Protein AF-A0A848KNW7-F1 (afdb_monomer)

Mean predicted aligned error: 8.04 Å

Foldseek 3Di:
DDDDPPDDPVVVVVPDDCPDDDDLLVVLLVPPDPDQEAEAEELPPPPDPVPDASCPSPDLNRAYEYENANPDPDDSHDPDRRYYYDYHDDPCVCVVVVVVVCVVVVNPPD

pLDDT: mean 79.39, std 13.35, range [43.84, 95.94]

Solvent-accessible surface area (backbone atoms only — not comparable to full-atom values): 7038 Å² total; per-residue (Å²): 139,87,86,60,92,90,54,59,64,67,70,54,50,74,69,64,67,93,82,76,83,57,58,66,40,62,48,36,57,74,66,61,77,85,61,79,60,44,79,46,81,41,49,52,65,66,66,67,71,86,83,59,70,46,57,72,67,50,61,76,88,37,40,36,38,37,31,26,59,64,66,56,91,57,73,83,60,78,76,54,92,43,32,45,77,44,77,48,82,56,100,64,53,71,57,51,57,61,42,53,55,29,53,75,71,68,46,79,86,98

Radius of gyration: 15.26 Å; Cα contacts (8 Å, |Δi|>4): 122; chains: 1; bounding box: 30×35×42 Å

Organism: NCBI:txid2584121

Sequence (110 aa):
MRFRKSESVLRVVDRFGDLGGTNTAAALGKHYRGHDRVVIVTDEQAWFDASGDVNSAVPQSVPVYTWNVAGYRAGHAPAAGNRFTFGGLTDTGFGMIGLIERGQRGDWPF

Structure (mmCIF, N/CA/C/O backbone):
data_AF-A0A848KNW7-F1
#
_entry.id   AF-A0A848KNW7-F1
#
loop_
_atom_site.group_PDB
_atom_site.id
_atom_site.type_symbol
_atom_site.label_atom_id
_atom_site.label_alt_id
_atom_site.label_comp_id
_atom_site.label_asym_id
_atom_site.label_entity_id
_atom_site.label_seq_id
_atom_site.pdbx_PDB_ins_code
_atom_site.Cartn_x
_atom_site.Cartn_y
_atom_site.Cartn_z
_atom_site.occupancy
_atom_site.B_iso_or_equiv
_atom_site.auth_seq_id
_atom_site.auth_comp_id
_atom_site.auth_asym_id
_atom_site.auth_atom_id
_atom_site.pdbx_PDB_model_num
ATOM 1 N N . MET A 1 1 ? -5.579 -5.661 -14.426 1.00 71.88 1 MET A N 1
ATOM 2 C CA . MET A 1 1 ? -5.777 -7.125 -14.456 1.00 71.88 1 MET A CA 1
ATOM 3 C C . MET A 1 1 ? -6.801 -7.504 -13.395 1.00 71.88 1 MET A C 1
ATOM 5 O O . MET A 1 1 ? -6.776 -6.899 -12.332 1.00 71.88 1 MET A O 1
ATOM 9 N N . ARG A 1 2 ? -7.742 -8.411 -13.681 1.00 78.00 2 ARG A N 1
ATOM 10 C CA . ARG A 1 2 ? -8.812 -8.795 -12.743 1.00 78.00 2 ARG A CA 1
ATOM 11 C C . ARG A 1 2 ? -8.618 -10.257 -12.351 1.00 78.00 2 ARG A C 1
ATOM 13 O O . ARG A 1 2 ? -8.454 -11.092 -13.230 1.00 78.00 2 ARG A O 1
ATOM 20 N N . PHE A 1 3 ? -8.646 -10.543 -11.059 1.00 85.69 3 PHE A N 1
ATOM 21 C CA . PHE A 1 3 ? -8.612 -11.893 -10.494 1.00 85.69 3 PHE A CA 1
ATOM 22 C C . PHE A 1 3 ? -9.814 -12.073 -9.563 1.00 85.69 3 PHE A C 1
ATOM 24 O O . PHE A 1 3 ? -10.452 -11.089 -9.170 1.00 85.69 3 PHE A O 1
ATOM 31 N N . ARG A 1 4 ? -10.173 -13.320 -9.254 1.00 88.44 4 ARG A N 1
ATOM 32 C CA . ARG A 1 4 ? -11.310 -13.636 -8.372 1.00 88.44 4 ARG A CA 1
ATOM 33 C C . ARG A 1 4 ? -10.834 -14.235 -7.056 1.00 88.44 4 ARG A C 1
ATOM 35 O O . ARG A 1 4 ? -9.793 -14.883 -6.989 1.00 88.44 4 ARG A O 1
ATOM 42 N N . LYS A 1 5 ? -11.641 -14.059 -6.008 1.00 87.56 5 LYS A N 1
ATOM 43 C CA . LYS A 1 5 ? -11.454 -14.786 -4.750 1.00 87.56 5 LYS A CA 1
ATOM 44 C C . LYS A 1 5 ? -11.502 -16.296 -5.038 1.00 87.56 5 LYS A C 1
ATOM 46 O O . LYS A 1 5 ? -12.358 -16.734 -5.805 1.00 87.56 5 LYS A O 1
ATOM 51 N N . SER A 1 6 ? -10.577 -17.052 -4.446 1.00 90.44 6 SER A N 1
ATOM 52 C CA . SER A 1 6 ? -10.410 -18.507 -4.630 1.00 90.44 6 SER A CA 1
ATOM 53 C C . SER A 1 6 ? -9.908 -18.963 -6.010 1.00 90.44 6 SER A C 1
ATOM 55 O O . SER A 1 6 ? -9.956 -20.152 -6.318 1.00 90.44 6 SER A O 1
ATOM 57 N N . GLU A 1 7 ? -9.411 -18.052 -6.851 1.00 93.12 7 GLU A N 1
ATOM 58 C CA . GLU A 1 7 ? -8.723 -18.428 -8.089 1.00 93.12 7 GLU A CA 1
ATOM 59 C C . GLU A 1 7 ? -7.353 -19.069 -7.794 1.00 93.12 7 GLU A C 1
ATOM 61 O O . GLU A 1 7 ? -6.685 -18.713 -6.825 1.00 93.12 7 GLU A O 1
ATOM 66 N N . SER A 1 8 ? -6.925 -20.018 -8.636 1.00 92.19 8 SER A N 1
ATOM 67 C CA . SER A 1 8 ? -5.607 -20.654 -8.507 1.00 92.19 8 SER A CA 1
ATOM 68 C C . SER A 1 8 ? -4.490 -19.615 -8.616 1.00 92.19 8 SER A C 1
ATOM 70 O O . SER A 1 8 ? -4.378 -18.934 -9.635 1.00 92.19 8 SER A O 1
ATOM 72 N N . VAL A 1 9 ? -3.636 -19.546 -7.590 1.00 89.88 9 VAL A N 1
ATOM 73 C CA . VAL A 1 9 ? -2.486 -18.629 -7.546 1.00 89.88 9 VAL A CA 1
ATOM 74 C C . VAL A 1 9 ? -1.547 -18.862 -8.726 1.00 89.88 9 VAL A C 1
ATOM 76 O O . VAL A 1 9 ? -1.136 -17.898 -9.356 1.00 89.88 9 VAL A O 1
ATOM 79 N N . LEU A 1 10 ? -1.277 -20.119 -9.089 1.00 89.75 10 LEU A N 1
ATOM 80 C CA . LEU A 1 10 ? -0.403 -20.441 -10.223 1.00 89.75 10 LEU A CA 1
ATOM 81 C C . LEU A 1 10 ? -0.929 -19.831 -11.529 1.00 89.75 10 LEU A C 1
ATOM 83 O O . LEU A 1 10 ? -0.213 -19.102 -12.203 1.00 89.75 10 LEU A O 1
ATOM 87 N N . ARG A 1 11 ? -2.228 -19.995 -11.811 1.00 90.12 11 ARG A N 1
ATOM 88 C CA . ARG A 1 11 ? -2.855 -19.384 -12.998 1.00 90.12 11 ARG A CA 1
ATOM 89 C C . ARG A 1 11 ? -2.883 -17.861 -12.954 1.00 90.12 11 ARG A C 1
ATOM 91 O O . ARG A 1 11 ? -2.951 -17.206 -13.992 1.00 90.12 11 ARG A O 1
ATOM 98 N N . VAL A 1 12 ? -2.922 -17.284 -11.756 1.00 88.75 12 VAL A N 1
ATOM 99 C CA . VAL A 1 12 ? -2.843 -15.836 -11.572 1.00 88.75 12 VAL A CA 1
ATOM 100 C C . VAL A 1 12 ? -1.435 -15.352 -11.911 1.00 88.75 12 VAL A C 1
ATOM 102 O O . VAL A 1 12 ? -1.335 -14.388 -12.667 1.00 88.75 12 VAL A O 1
ATOM 105 N N . VAL A 1 13 ? -0.396 -16.037 -11.418 1.00 87.12 13 VAL A N 1
ATOM 106 C CA . VAL A 1 13 ? 1.025 -15.734 -11.662 1.00 87.12 13 VAL A CA 1
ATOM 107 C C . VAL A 1 13 ? 1.380 -15.841 -13.144 1.00 87.12 13 VAL A C 1
ATOM 109 O O . VAL A 1 13 ? 2.029 -14.936 -13.648 1.00 87.12 13 VAL A O 1
ATOM 112 N N . ASP A 1 14 ? 0.863 -16.834 -13.873 1.00 87.19 14 ASP A N 1
ATOM 113 C CA . ASP A 1 14 ? 1.119 -16.992 -15.320 1.00 87.19 14 ASP A CA 1
ATOM 114 C C . ASP A 1 14 ? 0.712 -15.769 -16.164 1.00 87.19 14 ASP A C 1
ATOM 116 O O . ASP A 1 14 ? 1.175 -15.579 -17.287 1.00 87.19 14 ASP A O 1
ATOM 120 N N . ARG A 1 15 ? -0.186 -14.928 -15.643 1.00 86.12 15 ARG A N 1
ATOM 121 C CA . ARG A 1 15 ? -0.635 -13.697 -16.307 1.00 86.12 15 ARG A CA 1
ATOM 122 C C . ARG A 1 15 ? 0.228 -12.478 -15.962 1.00 86.12 15 ARG A C 1
ATOM 124 O O . ARG A 1 15 ? 0.078 -11.442 -16.608 1.00 86.12 15 ARG A O 1
ATOM 131 N N . PHE A 1 16 ? 1.094 -12.577 -14.955 1.00 81.31 16 PHE A N 1
ATOM 132 C CA . PHE A 1 16 ? 2.102 -11.569 -14.639 1.00 81.31 16 PHE A CA 1
ATOM 133 C C . PHE A 1 16 ? 3.362 -11.861 -15.466 1.00 81.31 16 PHE A C 1
ATOM 135 O O . PHE A 1 16 ? 4.239 -12.606 -15.044 1.00 81.31 16 PHE A O 1
ATOM 142 N N . GLY A 1 17 ? 3.407 -11.307 -16.681 1.00 76.88 17 GLY A N 1
ATOM 143 C CA . GLY A 1 17 ? 4.605 -11.295 -17.529 1.00 76.88 17 GLY A CA 1
ATOM 144 C C . GLY A 1 17 ? 5.494 -10.077 -17.258 1.00 76.88 17 GLY A C 1
ATOM 145 O O . GLY A 1 17 ? 5.385 -9.444 -16.210 1.00 76.88 17 GLY A O 1
ATOM 146 N N . ASP A 1 18 ? 6.339 -9.711 -18.223 1.00 73.50 18 ASP A N 1
ATOM 147 C CA . ASP A 1 18 ? 7.030 -8.418 -18.200 1.00 73.50 18 ASP A CA 1
ATOM 148 C C . ASP A 1 18 ? 6.000 -7.284 -18.347 1.00 73.50 18 ASP A C 1
ATOM 150 O O . ASP A 1 18 ? 5.276 -7.197 -19.343 1.00 73.50 18 ASP A O 1
ATOM 154 N N . LEU A 1 19 ? 5.891 -6.455 -17.309 1.00 71.75 19 LEU A N 1
ATOM 155 C CA . LEU A 1 19 ? 4.956 -5.333 -17.231 1.00 71.75 19 LEU A CA 1
ATOM 156 C C . LEU A 1 19 ? 5.665 -3.975 -17.380 1.00 71.75 19 LEU A C 1
ATOM 158 O O . LEU A 1 19 ? 5.013 -2.938 -17.239 1.00 71.75 19 LEU A O 1
ATOM 162 N N . GLY A 1 20 ? 6.966 -3.969 -17.693 1.00 73.06 20 GLY A N 1
ATOM 163 C CA . GLY A 1 20 ? 7.801 -2.771 -17.723 1.00 73.06 20 GLY A CA 1
ATOM 164 C C . GLY A 1 20 ? 8.268 -2.322 -16.333 1.00 73.06 20 GLY A C 1
ATOM 165 O O . GLY A 1 20 ? 8.260 -3.089 -15.374 1.00 73.06 20 GLY A O 1
ATOM 166 N N . GLY A 1 21 ? 8.715 -1.065 -16.233 1.00 70.31 21 GLY A N 1
ATOM 167 C CA . GLY A 1 21 ? 9.266 -0.489 -14.999 1.00 70.31 21 GLY A CA 1
ATOM 168 C C . GLY A 1 21 ? 8.222 -0.076 -13.949 1.00 70.31 21 GLY A C 1
ATOM 169 O O . GLY A 1 21 ? 7.022 0.004 -14.216 1.00 70.31 21 GLY A O 1
ATOM 170 N N . THR A 1 22 ? 8.702 0.249 -12.747 1.00 76.06 22 THR A N 1
ATOM 171 C CA . THR A 1 22 ? 7.873 0.631 -11.593 1.00 76.06 22 THR A CA 1
ATOM 172 C C . THR A 1 22 ? 7.656 2.148 -11.537 1.00 76.06 22 THR A C 1
ATOM 174 O O . THR A 1 22 ? 8.594 2.899 -11.298 1.00 76.06 22 THR A O 1
ATOM 177 N N . ASN A 1 23 ? 6.409 2.610 -11.709 1.00 81.69 23 ASN A N 1
ATOM 178 C CA . ASN A 1 23 ? 6.005 4.002 -11.449 1.00 81.69 23 ASN A CA 1
ATOM 179 C C . ASN A 1 23 ? 4.833 4.039 -10.456 1.00 81.69 23 ASN A C 1
ATOM 181 O O . ASN A 1 23 ? 3.657 3.939 -10.826 1.00 81.69 23 ASN A O 1
ATOM 185 N N . THR A 1 24 ? 5.168 4.165 -9.175 1.00 83.00 24 THR A N 1
ATOM 186 C CA . THR A 1 24 ? 4.205 4.089 -8.071 1.00 83.00 24 THR A CA 1
ATOM 187 C C . THR A 1 24 ? 3.274 5.304 -8.034 1.00 83.00 24 THR A C 1
ATOM 189 O O . THR A 1 24 ? 2.069 5.142 -7.832 1.00 83.00 24 THR A O 1
ATOM 192 N N . ALA A 1 25 ? 3.788 6.510 -8.303 1.00 82.69 25 ALA A N 1
ATOM 193 C CA . ALA A 1 25 ? 2.993 7.740 -8.295 1.00 82.69 25 ALA A CA 1
ATOM 194 C C . ALA A 1 25 ? 1.869 7.708 -9.349 1.00 82.69 25 ALA A C 1
ATOM 196 O O . ALA A 1 25 ? 0.705 7.985 -9.043 1.00 82.69 25 ALA A O 1
ATOM 197 N N . ALA A 1 26 ? 2.184 7.293 -10.581 1.00 83.62 26 ALA A N 1
ATOM 198 C CA . ALA A 1 26 ? 1.195 7.157 -11.648 1.00 83.62 26 ALA A CA 1
ATOM 199 C C . ALA A 1 26 ? 0.155 6.071 -11.332 1.00 83.62 26 ALA A C 1
ATOM 201 O O . ALA A 1 26 ? -1.037 6.254 -11.600 1.00 83.62 26 ALA A O 1
ATOM 202 N N . ALA A 1 27 ? 0.580 4.954 -10.731 1.00 87.19 27 ALA A N 1
ATOM 203 C CA . ALA A 1 27 ? -0.328 3.895 -10.306 1.00 87.19 27 ALA A CA 1
ATOM 204 C C . ALA A 1 27 ? -1.318 4.396 -9.242 1.00 87.19 27 ALA A C 1
ATOM 206 O O . ALA A 1 27 ? -2.524 4.177 -9.381 1.00 87.19 27 ALA A O 1
ATOM 207 N N . LEU A 1 28 ? -0.843 5.124 -8.228 1.00 87.88 28 LEU A N 1
ATOM 208 C CA . LEU A 1 28 ? -1.702 5.695 -7.190 1.00 87.88 28 LEU A CA 1
ATOM 209 C C . LEU A 1 28 ? -2.667 6.737 -7.756 1.00 87.88 28 LEU A C 1
ATOM 211 O O . LEU A 1 28 ? -3.869 6.619 -7.522 1.00 87.88 28 LEU A O 1
ATOM 215 N N . GLY A 1 29 ? -2.198 7.680 -8.579 1.00 89.25 29 GLY A N 1
ATOM 216 C CA . GLY A 1 29 ? -3.077 8.654 -9.238 1.00 89.25 29 GLY A CA 1
ATOM 217 C C . GLY A 1 29 ? -4.160 7.987 -10.097 1.00 89.25 29 GLY A C 1
ATOM 218 O O . GLY A 1 29 ? -5.334 8.366 -10.075 1.00 89.25 29 GLY A O 1
ATOM 219 N N . LYS A 1 30 ? -3.802 6.913 -10.809 1.00 90.12 30 LYS A N 1
ATOM 220 C CA . LYS A 1 30 ? -4.743 6.166 -11.647 1.00 90.12 30 LYS A CA 1
ATOM 221 C C . LYS A 1 30 ? -5.737 5.328 -10.848 1.00 90.12 30 LYS A C 1
ATOM 223 O O . LYS A 1 30 ? -6.868 5.186 -11.312 1.00 90.12 30 LYS A O 1
ATOM 228 N N . HIS A 1 31 ? -5.353 4.764 -9.704 1.00 90.75 31 HIS A N 1
ATOM 229 C CA . HIS A 1 31 ? -6.126 3.707 -9.036 1.00 90.75 31 HIS A CA 1
ATOM 230 C C . HIS A 1 31 ? -6.702 4.075 -7.665 1.00 90.75 31 HIS A C 1
ATOM 232 O O . HIS A 1 31 ? -7.612 3.385 -7.195 1.00 90.75 31 HIS A O 1
ATOM 238 N N . TYR A 1 32 ? -6.248 5.156 -7.033 1.00 93.38 32 TYR A N 1
ATOM 239 C CA . TYR A 1 32 ? -6.831 5.614 -5.777 1.00 93.38 32 TYR A CA 1
ATOM 240 C C . TYR A 1 32 ? -8.255 6.138 -6.001 1.00 93.38 32 TYR A C 1
ATOM 242 O O . TYR A 1 32 ? -8.489 7.005 -6.843 1.00 93.38 32 TYR A O 1
ATOM 250 N N . ARG A 1 33 ? -9.235 5.584 -5.282 1.00 94.94 33 ARG A N 1
ATOM 251 C CA . ARG A 1 33 ? -10.663 5.922 -5.425 1.00 94.94 33 ARG A CA 1
ATOM 252 C C . ARG A 1 33 ? -11.339 6.065 -4.062 1.00 94.94 33 ARG A C 1
ATOM 254 O O . ARG A 1 33 ? -12.391 5.483 -3.833 1.00 94.94 33 ARG A O 1
ATOM 261 N N . GLY A 1 34 ? -10.707 6.817 -3.159 1.00 94.75 34 GLY A N 1
ATOM 262 C CA . GLY A 1 34 ? -11.219 7.016 -1.800 1.00 94.75 34 GLY A CA 1
ATOM 263 C C . GLY A 1 34 ? -11.067 5.782 -0.910 1.00 94.75 34 GLY A C 1
ATOM 264 O O . GLY A 1 34 ? -11.899 5.557 -0.039 1.00 94.75 34 GLY A O 1
ATOM 265 N N . HIS A 1 35 ? -10.033 4.967 -1.156 1.00 95.94 35 HIS A N 1
ATOM 266 C CA . HIS A 1 35 ? -9.725 3.816 -0.306 1.00 95.94 35 HIS A CA 1
ATOM 267 C C . HIS A 1 35 ? -9.385 4.286 1.110 1.00 95.94 35 HIS A C 1
ATOM 269 O O . HIS A 1 35 ? -8.771 5.344 1.286 1.00 95.94 35 HIS A O 1
ATOM 275 N N . ASP A 1 36 ? -9.769 3.480 2.094 1.00 95.00 36 ASP A N 1
ATOM 276 C CA . ASP A 1 36 ? -9.511 3.692 3.521 1.00 95.00 36 ASP A CA 1
ATOM 277 C C . ASP A 1 36 ? -8.068 3.362 3.921 1.00 95.00 36 ASP A C 1
ATOM 279 O O . ASP A 1 36 ? -7.573 3.884 4.915 1.00 95.00 36 ASP A O 1
ATOM 283 N N . ARG A 1 37 ? -7.375 2.550 3.117 1.00 94.62 37 ARG A N 1
ATOM 284 C CA . ARG A 1 37 ? -5.934 2.310 3.189 1.00 94.62 37 ARG A CA 1
ATOM 285 C C . ARG A 1 37 ? -5.329 2.054 1.819 1.00 94.62 37 ARG A C 1
ATOM 287 O O . ARG A 1 37 ? -6.007 1.653 0.872 1.00 94.62 37 ARG A O 1
ATOM 294 N N . VAL A 1 38 ? -4.014 2.196 1.745 1.00 93.81 38 VAL A N 1
ATOM 295 C CA . VAL A 1 38 ? -3.216 1.828 0.576 1.00 93.81 38 VAL A CA 1
ATOM 296 C C . VAL A 1 38 ? -2.075 0.923 1.026 1.00 93.81 38 VAL A C 1
ATOM 298 O O . VAL A 1 38 ? -1.359 1.238 1.972 1.00 93.81 38 VAL A O 1
ATOM 301 N N . VAL A 1 39 ? -1.902 -0.204 0.337 1.00 92.25 39 VAL A N 1
ATOM 302 C CA . VAL A 1 39 ? -0.776 -1.123 0.540 1.00 92.25 39 VAL A CA 1
ATOM 303 C C . VAL A 1 39 ? -0.014 -1.232 -0.773 1.00 92.25 39 VAL A C 1
ATOM 305 O O . VAL A 1 39 ? -0.589 -1.607 -1.795 1.00 92.25 39 VAL A O 1
ATOM 308 N N . ILE A 1 40 ? 1.268 -0.889 -0.742 1.00 88.94 40 ILE A N 1
ATOM 309 C CA . ILE A 1 40 ? 2.178 -0.922 -1.884 1.00 88.94 40 ILE A CA 1
ATOM 310 C C . ILE A 1 40 ? 3.162 -2.058 -1.633 1.00 88.94 40 ILE A C 1
ATOM 312 O O . ILE A 1 40 ? 3.866 -2.050 -0.630 1.00 88.94 40 ILE A O 1
ATOM 316 N N . VAL A 1 41 ? 3.212 -3.039 -2.531 1.00 87.56 41 VAL A N 1
ATOM 317 C CA . VAL A 1 41 ? 4.203 -4.123 -2.490 1.00 87.56 41 VAL A CA 1
ATOM 318 C C . VAL A 1 41 ? 5.123 -3.928 -3.682 1.00 87.56 41 VAL A C 1
ATOM 320 O O . VAL A 1 41 ? 4.660 -3.948 -4.822 1.00 87.56 41 VAL A O 1
ATOM 323 N N . THR A 1 42 ? 6.400 -3.665 -3.421 1.00 81.94 42 THR A N 1
ATOM 324 C CA . THR A 1 42 ? 7.370 -3.278 -4.449 1.00 81.94 42 THR A CA 1
ATOM 325 C C . THR A 1 42 ? 8.782 -3.671 -4.032 1.00 81.94 42 THR A C 1
ATOM 327 O O . THR A 1 42 ? 9.068 -3.816 -2.850 1.00 81.94 42 THR A O 1
ATOM 330 N N . ASP A 1 43 ? 9.682 -3.851 -4.990 1.00 72.94 43 ASP A N 1
ATOM 331 C CA . ASP A 1 43 ? 11.119 -4.007 -4.748 1.00 72.94 43 ASP A CA 1
ATOM 332 C C . ASP A 1 43 ? 11.831 -2.660 -4.492 1.00 72.94 43 ASP A C 1
ATOM 334 O O . ASP A 1 43 ? 13.044 -2.626 -4.303 1.00 72.94 43 ASP A O 1
ATOM 338 N N . GLU A 1 44 ? 11.072 -1.556 -4.473 1.00 64.00 44 GLU A N 1
ATOM 339 C CA . GLU A 1 44 ? 11.551 -0.173 -4.362 1.00 64.00 44 GLU A CA 1
ATOM 340 C C . GLU A 1 44 ? 12.569 0.223 -5.436 1.00 64.00 44 GLU A C 1
ATOM 342 O O . GLU A 1 44 ? 13.318 1.186 -5.257 1.00 64.00 44 GLU A O 1
ATOM 347 N N . GLN A 1 45 ? 12.555 -0.435 -6.601 1.00 58.69 45 GLN A N 1
ATOM 348 C CA . GLN A 1 45 ? 13.214 0.114 -7.781 1.00 58.69 45 GLN A CA 1
ATOM 349 C C . GLN A 1 45 ? 12.426 1.332 -8.274 1.00 58.69 45 GLN A C 1
ATOM 351 O O . GLN A 1 45 ? 11.682 1.285 -9.250 1.00 58.69 45 GLN A O 1
ATOM 356 N N . ALA A 1 46 ? 12.579 2.448 -7.563 1.00 53.25 46 ALA A N 1
ATOM 357 C CA . ALA A 1 46 ? 12.163 3.766 -7.995 1.00 53.25 46 ALA A CA 1
ATOM 358 C C . ALA A 1 46 ? 13.079 4.164 -9.152 1.00 53.25 46 ALA A C 1
ATOM 360 O O . ALA A 1 46 ? 14.093 4.844 -8.979 1.00 53.25 46 ALA A O 1
ATOM 361 N N . TRP A 1 47 ? 12.759 3.690 -10.355 1.00 43.84 47 TRP A N 1
ATOM 362 C CA . TRP A 1 47 ? 13.230 4.343 -11.564 1.00 43.84 47 TRP A CA 1
ATOM 363 C C . TRP A 1 47 ? 12.665 5.757 -11.540 1.00 43.84 47 TRP A C 1
ATOM 365 O O . TRP A 1 47 ? 11.540 5.980 -11.965 1.00 43.84 47 TRP A O 1
ATOM 375 N N . PHE A 1 48 ? 13.457 6.669 -10.974 1.00 44.72 48 PHE A N 1
ATOM 376 C CA . PHE A 1 48 ? 13.308 8.112 -11.048 1.00 44.72 48 PHE A CA 1
ATOM 377 C C . PHE A 1 48 ? 11.850 8.576 -10.959 1.00 44.72 48 PHE A C 1
ATOM 379 O O . PHE A 1 48 ? 11.199 8.823 -11.976 1.00 44.72 48 PHE A O 1
ATOM 386 N N . ASP A 1 49 ? 11.377 8.807 -9.733 1.00 45.44 49 ASP A N 1
ATOM 387 C CA . ASP A 1 49 ? 10.266 9.722 -9.475 1.00 45.44 49 ASP A CA 1
ATOM 388 C C . ASP A 1 49 ? 10.693 11.144 -9.895 1.00 45.44 49 ASP A C 1
ATOM 390 O O . ASP A 1 49 ? 10.929 12.032 -9.081 1.00 45.44 49 ASP A O 1
ATOM 394 N N . ALA A 1 50 ? 10.814 11.383 -11.201 1.00 44.66 50 ALA A N 1
ATOM 395 C CA . ALA A 1 50 ? 11.074 12.692 -11.788 1.00 44.66 50 ALA A CA 1
ATOM 396 C C . ALA A 1 50 ? 9.904 13.674 -11.551 1.00 44.66 50 ALA A C 1
ATOM 398 O O . ALA A 1 50 ? 9.990 14.835 -11.940 1.00 44.66 50 ALA A O 1
ATOM 399 N N . SER A 1 51 ? 8.806 13.217 -10.931 1.00 48.56 51 SER A N 1
ATOM 400 C CA . SER A 1 51 ? 7.522 13.919 -10.846 1.00 48.56 51 SER A CA 1
ATOM 401 C C . SER A 1 51 ? 6.959 14.147 -9.430 1.00 48.56 51 SER A C 1
ATOM 403 O O . SER A 1 51 ? 5.853 14.671 -9.333 1.00 48.56 51 SER A O 1
ATOM 405 N N . GLY A 1 52 ? 7.676 13.828 -8.341 1.00 55.94 52 GLY A N 1
ATOM 406 C CA . GLY A 1 52 ? 7.312 14.278 -6.980 1.00 55.94 52 GLY A CA 1
ATOM 407 C C . GLY A 1 52 ? 6.855 13.200 -5.985 1.00 55.94 52 GLY A C 1
ATOM 408 O O . GLY A 1 52 ? 7.071 12.013 -6.197 1.00 55.94 52 GLY A O 1
ATOM 409 N N . ASP A 1 53 ? 6.256 13.645 -4.869 1.00 69.69 53 ASP A N 1
ATOM 410 C CA . ASP A 1 53 ? 5.815 12.806 -3.739 1.00 69.69 53 ASP A CA 1
ATOM 411 C C . ASP A 1 53 ? 4.833 11.713 -4.195 1.00 69.69 53 ASP A C 1
ATOM 413 O O . ASP A 1 53 ? 3.699 12.003 -4.597 1.00 69.69 53 ASP A O 1
ATOM 417 N N . VAL A 1 54 ? 5.262 10.450 -4.087 1.00 71.50 54 VAL A N 1
ATOM 418 C CA . VAL A 1 54 ? 4.480 9.247 -4.417 1.00 71.50 54 VAL A CA 1
ATOM 419 C C . VAL A 1 54 ? 3.127 9.238 -3.702 1.00 71.50 54 VAL A C 1
ATOM 421 O O . VAL A 1 54 ? 2.137 8.753 -4.246 1.00 71.50 54 VAL A O 1
ATOM 424 N N . ASN A 1 55 ? 3.044 9.840 -2.515 1.00 74.38 55 ASN A N 1
ATOM 425 C CA . ASN A 1 55 ? 1.822 9.870 -1.722 1.00 74.38 55 ASN A 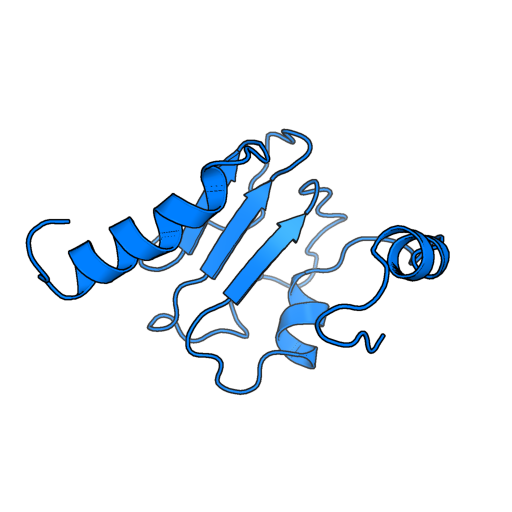CA 1
ATOM 426 C C . ASN A 1 55 ? 0.880 11.027 -2.053 1.00 74.38 55 ASN A C 1
ATOM 428 O O . ASN A 1 55 ? -0.190 11.102 -1.453 1.00 74.38 55 ASN A O 1
ATOM 432 N N . SER A 1 56 ? 1.233 11.917 -2.981 1.00 80.94 56 SER A N 1
ATOM 433 C CA . SER A 1 56 ? 0.443 13.118 -3.293 1.00 80.94 56 SER A CA 1
ATOM 434 C C . SER A 1 56 ? -0.999 12.819 -3.723 1.00 80.94 56 SER A C 1
ATOM 436 O O . SER A 1 56 ? -1.902 13.608 -3.451 1.00 80.94 56 SER A O 1
ATOM 438 N N . ALA A 1 57 ? -1.241 11.660 -4.344 1.00 87.56 57 ALA A N 1
ATOM 439 C CA . ALA A 1 57 ? -2.577 11.215 -4.743 1.00 87.56 57 ALA A CA 1
ATOM 440 C C . ALA A 1 57 ? -3.446 10.714 -3.569 1.00 87.56 57 ALA A C 1
ATOM 442 O O . ALA A 1 57 ? -4.646 10.495 -3.749 1.00 87.56 57 ALA A O 1
ATOM 443 N N . VAL A 1 58 ? -2.860 10.504 -2.386 1.00 90.50 58 VAL A N 1
ATOM 444 C CA . VAL A 1 58 ? -3.517 9.912 -1.216 1.00 90.50 58 VAL A CA 1
ATOM 445 C C . VAL A 1 58 ? -3.612 10.956 -0.095 1.00 90.50 58 VAL A C 1
ATOM 447 O O . VAL A 1 58 ? -2.584 11.492 0.326 1.00 90.50 58 VAL A O 1
ATOM 450 N N . PRO A 1 59 ? -4.811 11.236 0.455 1.00 92.25 59 PRO A N 1
ATOM 451 C CA . PRO A 1 59 ? -4.960 12.148 1.587 1.00 92.25 59 PRO A CA 1
ATOM 452 C C . PRO A 1 59 ? -4.050 11.779 2.768 1.00 92.25 59 PRO A C 1
ATOM 454 O O . PRO A 1 59 ? -3.804 10.604 3.046 1.00 92.25 59 PRO A O 1
ATOM 457 N N . GLN A 1 60 ? -3.568 12.778 3.509 1.00 89.81 60 GLN A N 1
ATOM 458 C CA . GLN A 1 60 ? -2.696 12.563 4.678 1.00 89.81 60 GLN A CA 1
ATOM 459 C C . GLN A 1 60 ? -3.387 11.767 5.802 1.00 89.81 60 GLN A C 1
ATOM 461 O O . GLN A 1 60 ? -2.727 11.101 6.595 1.00 89.81 60 GLN A O 1
ATOM 466 N N . SER A 1 61 ? -4.722 11.781 5.859 1.00 90.94 61 SER A N 1
ATOM 467 C CA . SER A 1 61 ? -5.510 10.990 6.812 1.00 90.94 61 SER A CA 1
ATOM 468 C C . SER A 1 61 ? -5.581 9.496 6.480 1.00 90.94 61 SER A C 1
ATOM 470 O O . SER A 1 61 ? -5.909 8.708 7.359 1.00 90.94 61 SER A O 1
ATOM 472 N N . VAL A 1 62 ? -5.277 9.095 5.242 1.00 93.50 62 VAL A N 1
ATOM 473 C CA . VAL A 1 62 ? -5.372 7.701 4.788 1.00 93.50 62 VAL A CA 1
ATOM 474 C C . VAL A 1 62 ? -4.006 7.031 4.932 1.00 93.50 62 VAL A C 1
ATOM 476 O O . VAL A 1 62 ? -3.043 7.545 4.359 1.00 93.50 62 VAL A O 1
ATOM 479 N N . PRO A 1 63 ? -3.879 5.913 5.670 1.00 93.19 63 PRO A N 1
ATOM 480 C CA . PRO A 1 63 ? -2.612 5.216 5.837 1.00 93.19 63 PRO A CA 1
ATOM 481 C C . PRO A 1 63 ? -2.113 4.586 4.538 1.00 93.19 63 PRO A C 1
ATOM 483 O O . PRO A 1 63 ? -2.849 3.901 3.822 1.00 93.19 63 PRO A O 1
ATOM 486 N N . VAL A 1 64 ? -0.828 4.815 4.262 1.00 91.75 64 VAL A N 1
ATOM 487 C CA . VAL A 1 64 ? -0.079 4.181 3.175 1.00 91.75 64 VAL A CA 1
ATOM 488 C C . VAL A 1 64 ? 1.010 3.319 3.793 1.00 91.75 64 VAL A C 1
ATOM 490 O O . VAL A 1 64 ? 1.842 3.811 4.558 1.00 91.75 64 VAL A O 1
ATOM 493 N N . TYR A 1 65 ? 0.993 2.036 3.451 1.00 90.19 65 TYR A N 1
ATOM 494 C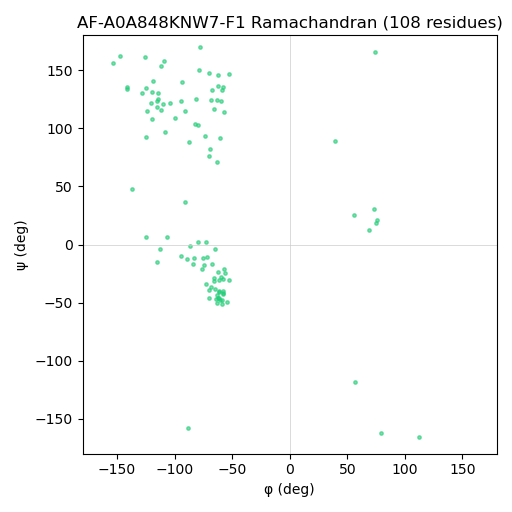 CA . TYR A 1 65 ? 1.971 1.055 3.894 1.00 90.19 65 TYR A CA 1
ATOM 495 C C . TYR A 1 65 ? 2.765 0.542 2.692 1.00 90.19 65 TYR A C 1
ATOM 497 O O . TYR A 1 65 ? 2.192 -0.072 1.791 1.00 90.19 65 TYR A O 1
ATOM 505 N N . THR A 1 66 ? 4.073 0.760 2.692 1.00 87.75 66 THR A N 1
ATOM 506 C CA . THR A 1 66 ? 4.991 0.281 1.659 1.00 87.75 66 THR A CA 1
ATOM 507 C C . THR A 1 66 ? 5.771 -0.922 2.178 1.00 87.75 66 THR A C 1
ATOM 509 O O . THR A 1 66 ? 6.476 -0.826 3.178 1.00 87.75 66 THR A O 1
ATOM 512 N N . TRP A 1 67 ? 5.659 -2.056 1.491 1.00 87.00 67 TRP A N 1
ATOM 513 C CA . TRP A 1 67 ? 6.490 -3.241 1.681 1.00 87.00 67 TRP A CA 1
ATOM 514 C C . TRP A 1 67 ? 7.578 -3.277 0.619 1.00 87.00 67 TRP A C 1
ATOM 516 O O . TRP A 1 67 ? 7.293 -3.558 -0.547 1.00 87.00 67 TRP A O 1
ATOM 526 N N . ASN A 1 68 ? 8.813 -3.024 1.046 1.00 81.69 68 ASN A N 1
ATOM 527 C CA . ASN A 1 68 ? 10.002 -3.207 0.231 1.00 81.69 68 ASN A CA 1
ATOM 528 C C . ASN A 1 68 ? 10.434 -4.677 0.270 1.00 81.69 68 ASN A C 1
ATOM 530 O O . ASN A 1 68 ? 11.017 -5.134 1.255 1.00 81.69 68 ASN A O 1
ATOM 534 N N . VAL A 1 69 ? 10.169 -5.423 -0.800 1.00 79.69 69 VAL A N 1
ATOM 535 C CA . VAL A 1 69 ? 10.443 -6.867 -0.859 1.00 79.69 69 VAL A CA 1
ATOM 536 C C . VAL A 1 69 ? 11.883 -7.213 -1.246 1.00 79.69 69 VAL A C 1
ATOM 538 O O . VAL A 1 69 ? 12.302 -8.341 -1.007 1.00 79.69 69 VAL A O 1
ATOM 541 N N . ALA A 1 70 ? 12.649 -6.271 -1.808 1.00 67.50 70 ALA A N 1
ATOM 542 C CA . ALA A 1 70 ? 13.996 -6.530 -2.333 1.00 67.50 70 ALA A CA 1
ATOM 543 C C . ALA A 1 70 ? 15.129 -5.850 -1.546 1.00 67.50 70 ALA A C 1
ATOM 545 O O . ALA A 1 70 ? 16.301 -6.079 -1.837 1.00 67.50 70 ALA A O 1
ATOM 546 N N . GLY A 1 71 ? 14.809 -5.039 -0.532 1.00 56.53 71 GLY A N 1
ATOM 547 C CA . GLY A 1 71 ? 15.797 -4.460 0.380 1.00 56.53 71 GLY A CA 1
ATOM 548 C C . GLY A 1 71 ? 16.612 -3.299 -0.200 1.00 56.53 71 GLY A C 1
ATOM 549 O O . GLY A 1 71 ? 17.692 -3.003 0.315 1.00 56.53 71 GLY A O 1
ATOM 550 N N . TYR A 1 72 ? 16.130 -2.624 -1.251 1.00 56.88 72 TYR A N 1
ATOM 551 C CA . TYR A 1 72 ? 16.784 -1.408 -1.746 1.00 56.88 72 TYR A CA 1
ATOM 552 C C . TYR A 1 72 ? 16.772 -0.299 -0.682 1.00 56.88 72 TYR A C 1
ATOM 554 O O . TYR A 1 72 ? 15.783 -0.073 0.001 1.00 56.88 72 TYR A O 1
ATOM 562 N N . ARG A 1 73 ? 17.910 0.387 -0.517 1.00 52.12 73 ARG A N 1
ATOM 563 C CA . ARG A 1 73 ? 18.185 1.297 0.614 1.00 52.12 73 ARG A CA 1
ATOM 564 C C . ARG A 1 73 ? 17.406 2.622 0.569 1.00 52.12 73 ARG A C 1
ATOM 566 O O . ARG A 1 73 ? 17.445 3.372 1.541 1.00 52.12 73 ARG A O 1
ATOM 573 N N . ALA A 1 74 ? 16.755 2.932 -0.551 1.00 52.69 74 ALA A N 1
ATOM 574 C CA . ALA A 1 74 ? 16.058 4.192 -0.778 1.00 52.69 74 ALA A CA 1
ATOM 575 C C . ALA A 1 74 ? 14.539 3.978 -0.751 1.00 52.69 74 ALA A C 1
ATOM 577 O O . ALA A 1 74 ? 13.941 3.637 -1.766 1.00 52.69 74 ALA A O 1
ATOM 578 N N . GLY A 1 75 ? 13.923 4.231 0.406 1.00 56.22 75 GLY A N 1
ATOM 579 C CA . GLY A 1 75 ? 12.470 4.349 0.502 1.00 56.22 75 GLY A CA 1
ATOM 580 C C . GLY A 1 75 ? 11.986 5.537 -0.329 1.00 56.22 75 GLY A C 1
ATOM 581 O O . GLY A 1 75 ? 12.437 6.661 -0.117 1.00 56.22 75 GLY A O 1
ATOM 582 N N . HIS A 1 76 ? 11.062 5.305 -1.262 1.00 63.59 76 HIS A N 1
ATOM 583 C CA . HIS A 1 76 ? 10.535 6.338 -2.170 1.00 63.59 76 HIS A CA 1
ATOM 584 C C . HIS A 1 76 ? 9.583 7.344 -1.490 1.00 63.59 76 HIS A C 1
ATOM 586 O O . HIS A 1 76 ? 9.028 8.227 -2.139 1.00 63.59 76 HIS A O 1
ATOM 592 N N . ALA A 1 77 ? 9.364 7.217 -0.179 1.00 59.25 77 ALA A N 1
ATOM 593 C CA . ALA A 1 77 ? 8.503 8.095 0.598 1.00 59.25 77 ALA A CA 1
ATOM 594 C C . ALA A 1 77 ? 9.113 8.377 1.982 1.00 59.25 77 ALA A C 1
ATOM 596 O O . ALA A 1 77 ? 9.524 7.435 2.666 1.00 59.25 77 ALA A O 1
ATOM 597 N N . PRO A 1 78 ? 9.135 9.64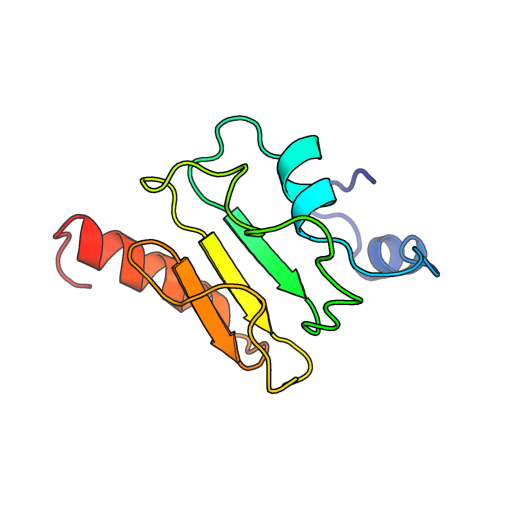3 2.442 1.00 60.78 78 PRO A N 1
ATOM 598 C CA . PRO A 1 78 ? 9.455 9.959 3.828 1.00 60.78 78 PRO A CA 1
ATOM 599 C C . PRO A 1 78 ? 8.477 9.258 4.781 1.00 60.78 78 PRO A C 1
ATOM 601 O O . PRO A 1 78 ? 7.260 9.336 4.600 1.00 60.78 78 PRO A O 1
ATOM 604 N N . ALA A 1 79 ? 8.999 8.615 5.826 1.00 62.44 79 ALA A N 1
ATOM 605 C CA . ALA A 1 79 ? 8.182 8.096 6.916 1.00 62.44 79 ALA A CA 1
ATOM 606 C C . ALA A 1 79 ? 7.698 9.270 7.785 1.00 62.44 79 ALA A C 1
ATOM 608 O O . ALA A 1 79 ? 8.407 9.733 8.678 1.00 62.44 79 ALA A O 1
ATOM 609 N N . ALA A 1 80 ? 6.511 9.794 7.488 1.00 68.50 80 ALA A N 1
ATOM 610 C CA . ALA A 1 80 ? 5.886 10.877 8.240 1.00 68.50 80 ALA A CA 1
ATOM 611 C C . ALA A 1 80 ? 4.374 10.654 8.358 1.00 68.50 80 ALA A C 1
ATOM 613 O O . ALA A 1 80 ? 3.705 10.316 7.382 1.00 68.50 80 ALA A O 1
ATOM 614 N N . GLY A 1 81 ? 3.826 10.864 9.559 1.00 83.00 81 GLY A N 1
ATOM 615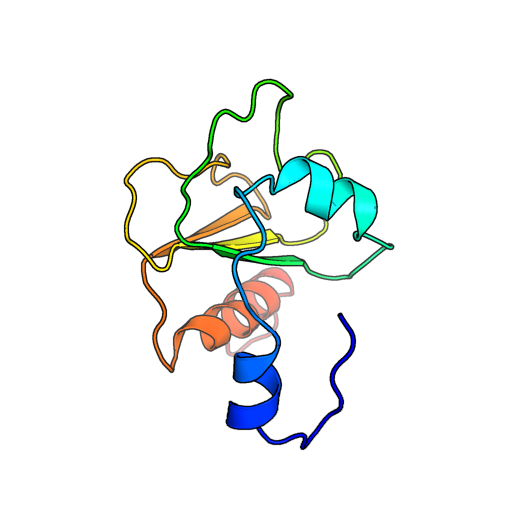 C CA . GLY A 1 81 ? 2.397 10.701 9.829 1.00 83.00 81 GLY A CA 1
ATOM 616 C C . GLY A 1 81 ? 1.895 9.295 9.486 1.00 83.00 81 GLY A C 1
ATOM 617 O O . GLY A 1 81 ? 2.355 8.307 10.046 1.00 83.00 81 GLY A O 1
ATOM 618 N N . ASN A 1 82 ? 0.958 9.217 8.542 1.00 88.62 82 ASN A N 1
ATOM 619 C CA . ASN A 1 82 ? 0.308 7.986 8.090 1.00 88.62 82 ASN A CA 1
ATOM 620 C C . ASN A 1 82 ? 1.042 7.319 6.909 1.00 88.62 82 ASN A C 1
ATOM 622 O O . ASN A 1 82 ? 0.406 6.816 5.978 1.00 88.62 82 ASN A O 1
ATOM 626 N N . ARG A 1 83 ? 2.378 7.372 6.894 1.00 89.00 83 ARG A N 1
ATOM 627 C CA . ARG A 1 83 ? 3.240 6.779 5.860 1.00 89.00 83 ARG A CA 1
ATOM 628 C C . ARG A 1 83 ? 4.234 5.840 6.532 1.00 89.00 83 ARG A C 1
ATOM 630 O O . ARG A 1 83 ? 5.068 6.282 7.319 1.00 89.00 83 ARG A O 1
ATOM 637 N N . PHE A 1 84 ? 4.122 4.552 6.235 1.00 87.56 84 PHE A N 1
ATOM 638 C CA . PHE A 1 84 ? 4.890 3.496 6.888 1.00 87.56 84 PHE A CA 1
ATOM 639 C C . PHE A 1 84 ? 5.633 2.674 5.843 1.00 87.56 84 PHE A C 1
ATOM 641 O O . PHE A 1 84 ? 5.030 2.250 4.859 1.00 87.56 84 PHE A O 1
ATOM 648 N N . THR A 1 85 ? 6.906 2.389 6.096 1.00 85.62 85 THR A N 1
ATOM 649 C CA . THR A 1 85 ? 7.716 1.512 5.245 1.00 85.62 85 THR A CA 1
ATOM 650 C C . THR A 1 85 ? 8.200 0.321 6.058 1.00 85.62 85 THR A C 1
ATOM 652 O O . THR A 1 85 ? 8.734 0.488 7.156 1.00 85.62 85 THR A O 1
ATOM 655 N N . PHE A 1 86 ? 8.030 -0.878 5.510 1.00 84.06 86 PHE A N 1
ATOM 656 C CA . PHE A 1 86 ? 8.505 -2.137 6.072 1.00 84.06 86 PHE A CA 1
ATOM 657 C C . PHE A 1 86 ? 9.486 -2.794 5.107 1.00 84.06 86 PHE A C 1
ATOM 659 O O . PHE A 1 86 ? 9.279 -2.787 3.893 1.00 84.06 86 PHE A O 1
ATOM 666 N N . GLY A 1 87 ? 10.546 -3.380 5.658 1.00 82.19 87 GLY A N 1
ATOM 667 C CA . GLY A 1 87 ? 11.508 -4.171 4.899 1.00 82.19 87 GLY A CA 1
ATOM 668 C C . GLY A 1 87 ? 11.161 -5.658 4.913 1.00 82.19 87 GLY A C 1
ATOM 669 O O . GLY A 1 87 ? 10.794 -6.203 5.954 1.00 82.19 87 GLY A O 1
ATOM 670 N N . GLY A 1 88 ? 11.345 -6.310 3.765 1.00 74.56 88 GLY A N 1
ATOM 671 C CA . GLY A 1 88 ? 11.087 -7.733 3.552 1.00 74.56 88 GLY A CA 1
ATOM 672 C C . GLY A 1 88 ? 9.598 -8.069 3.465 1.00 74.56 88 GLY A C 1
ATOM 673 O O . GLY A 1 88 ? 8.748 -7.274 3.843 1.00 74.56 88 GLY A O 1
ATOM 674 N N . LEU A 1 89 ? 9.267 -9.269 2.984 1.00 75.31 89 LEU A N 1
ATOM 675 C CA . LEU A 1 89 ? 7.909 -9.818 3.025 1.00 75.31 89 LEU A CA 1
ATOM 676 C C . LEU A 1 89 ? 7.932 -11.110 3.843 1.00 75.31 89 LEU A C 1
ATOM 678 O O . LEU A 1 89 ? 8.480 -12.115 3.400 1.00 75.31 89 LEU A O 1
ATOM 682 N N . THR A 1 90 ? 7.372 -11.065 5.050 1.00 72.25 90 THR A N 1
ATOM 683 C CA . THR A 1 90 ? 7.218 -12.233 5.927 1.00 72.25 90 THR A CA 1
ATOM 684 C C . THR A 1 90 ? 5.749 -12.639 6.015 1.00 72.25 90 THR A C 1
ATOM 686 O O . THR A 1 90 ? 4.861 -11.800 5.848 1.00 72.25 90 THR A O 1
ATOM 689 N N . ASP A 1 91 ? 5.483 -13.899 6.372 1.00 72.56 91 ASP A N 1
ATOM 690 C CA . ASP A 1 91 ? 4.122 -14.419 6.599 1.00 72.56 91 ASP A CA 1
ATOM 691 C C . ASP A 1 91 ? 3.339 -13.613 7.653 1.00 72.56 91 ASP A C 1
ATOM 693 O O . ASP A 1 91 ? 2.110 -13.566 7.640 1.00 72.56 91 ASP A O 1
ATOM 697 N N . THR A 1 92 ? 4.050 -12.935 8.557 1.00 76.00 92 THR A N 1
ATOM 698 C CA . THR A 1 92 ? 3.478 -12.095 9.615 1.00 76.00 92 THR A CA 1
ATOM 699 C C . THR A 1 92 ? 3.367 -10.617 9.245 1.00 76.00 92 THR A C 1
ATOM 701 O O . THR A 1 92 ? 2.719 -9.863 9.973 1.00 76.00 92 THR A O 1
ATOM 704 N N . GLY A 1 93 ? 3.962 -10.186 8.128 1.00 79.06 93 GLY A N 1
ATOM 705 C CA . GLY A 1 93 ? 4.165 -8.774 7.801 1.00 79.06 93 GLY A CA 1
ATOM 706 C C . GLY A 1 93 ? 2.872 -7.960 7.832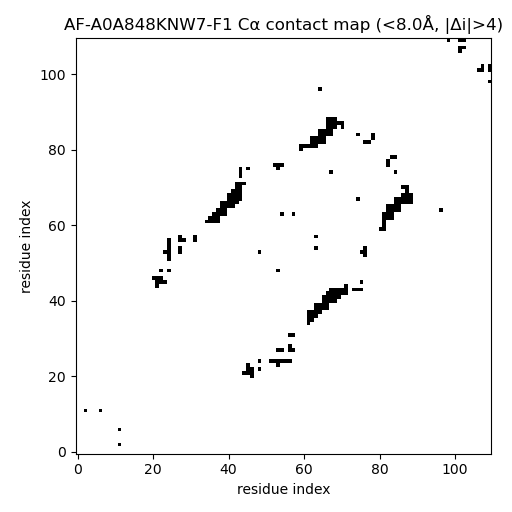 1.00 79.06 93 GLY A C 1
ATOM 707 O O . GLY A 1 93 ? 2.788 -6.951 8.531 1.00 79.06 93 GLY A O 1
ATOM 708 N N . PHE A 1 94 ? 1.815 -8.438 7.172 1.00 83.81 94 PHE A N 1
ATOM 709 C CA . PHE A 1 94 ? 0.540 -7.715 7.102 1.00 83.81 94 PHE A CA 1
ATOM 710 C C . PHE A 1 94 ? -0.206 -7.611 8.440 1.00 83.81 94 PHE A C 1
ATOM 712 O O . PHE A 1 94 ? -1.071 -6.745 8.584 1.00 83.81 94 PHE A O 1
ATOM 719 N N . GLY A 1 95 ? 0.143 -8.427 9.442 1.00 87.31 95 GLY A N 1
ATOM 720 C CA . GLY A 1 95 ? -0.414 -8.313 10.793 1.00 87.31 95 GLY A CA 1
ATOM 721 C C . GLY A 1 95 ? -0.137 -6.948 11.435 1.00 87.31 95 GLY A C 1
ATOM 722 O O . GLY A 1 95 ? -0.963 -6.448 12.202 1.00 87.31 95 GLY A O 1
ATOM 723 N N . MET A 1 96 ? 0.965 -6.298 11.044 1.00 88.00 96 MET A N 1
ATOM 724 C CA . MET A 1 96 ? 1.338 -4.966 11.524 1.00 88.00 96 MET A CA 1
ATOM 725 C C . MET A 1 96 ? 0.312 -3.887 11.174 1.00 88.00 96 MET A C 1
ATOM 727 O O . MET A 1 96 ? 0.129 -2.959 11.958 1.00 88.00 96 MET A O 1
ATOM 731 N N . ILE A 1 97 ? -0.401 -4.022 10.048 1.00 90.75 97 ILE A N 1
ATOM 732 C CA . ILE A 1 97 ? -1.451 -3.069 9.648 1.00 90.75 97 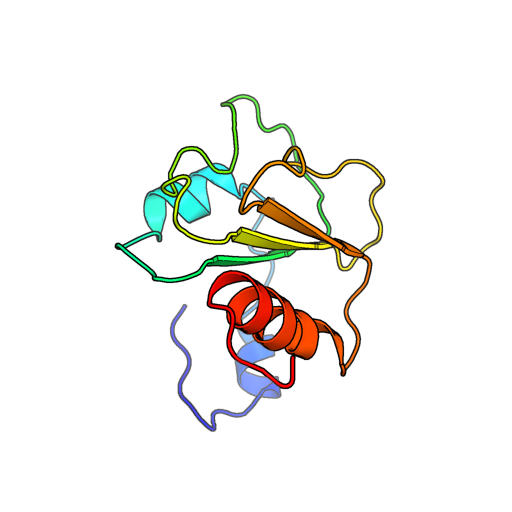ILE A CA 1
ATOM 733 C C . ILE A 1 97 ? -2.519 -2.998 10.738 1.00 90.75 97 ILE A C 1
ATOM 735 O O . ILE A 1 97 ? -2.850 -1.923 11.230 1.00 90.75 97 ILE A O 1
ATOM 739 N N . GLY A 1 98 ? -3.027 -4.162 11.153 1.00 89.00 98 GLY A N 1
ATOM 740 C CA . GLY A 1 98 ? -4.073 -4.236 12.166 1.00 89.00 98 GLY A CA 1
ATOM 741 C C . GLY A 1 98 ? -3.627 -3.647 13.503 1.00 89.00 98 GLY A C 1
ATOM 742 O O . GLY A 1 98 ? -4.404 -2.937 14.135 1.00 89.00 98 GLY A O 1
ATOM 743 N N . LEU A 1 99 ? -2.383 -3.914 13.911 1.00 88.62 99 LEU A N 1
ATOM 744 C CA . LEU A 1 99 ? -1.808 -3.390 15.151 1.00 88.62 99 LEU A CA 1
ATOM 745 C C . LEU A 1 99 ? -1.710 -1.857 15.134 1.00 88.62 99 LEU A C 1
ATOM 747 O O . LEU A 1 99 ? -2.186 -1.200 16.058 1.00 88.62 99 LEU A O 1
ATOM 751 N N . ILE A 1 100 ? -1.142 -1.286 14.066 1.00 89.62 100 ILE A N 1
ATOM 752 C CA . ILE A 1 100 ? -0.973 0.167 13.919 1.00 89.62 100 ILE A CA 1
ATOM 753 C C . ILE A 1 100 ? -2.330 0.867 13.932 1.00 89.62 100 ILE A C 1
ATOM 755 O O . ILE A 1 100 ? -2.522 1.833 14.666 1.00 89.62 100 ILE A O 1
ATOM 759 N N . GLU A 1 101 ? -3.288 0.371 13.152 1.00 91.25 101 GLU A N 1
ATOM 760 C CA . GLU A 1 101 ? -4.590 1.022 13.052 1.00 91.25 101 GLU A CA 1
ATOM 761 C C . GLU A 1 101 ? -5.415 0.92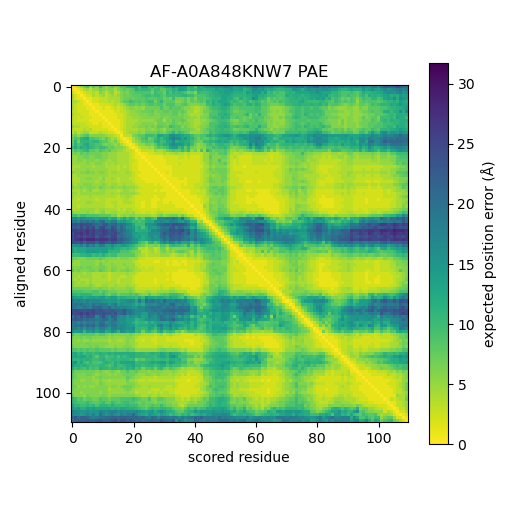2 14.343 1.00 91.25 101 GLU A C 1
ATOM 763 O O . GLU A 1 101 ? -6.106 1.879 14.690 1.00 91.25 101 GLU A O 1
ATOM 768 N N . ARG A 1 102 ? -5.347 -0.199 15.080 1.00 88.56 102 ARG A N 1
ATOM 769 C CA . ARG A 1 102 ? -5.965 -0.295 16.418 1.00 88.56 102 ARG A CA 1
ATOM 770 C C . ARG A 1 102 ? -5.322 0.685 17.395 1.00 88.56 102 ARG A C 1
ATOM 772 O O . ARG A 1 102 ? -6.038 1.389 18.101 1.00 88.56 102 ARG A O 1
ATOM 779 N N . GLY A 1 103 ? -3.992 0.792 17.370 1.00 84.88 103 GLY A N 1
ATOM 780 C CA .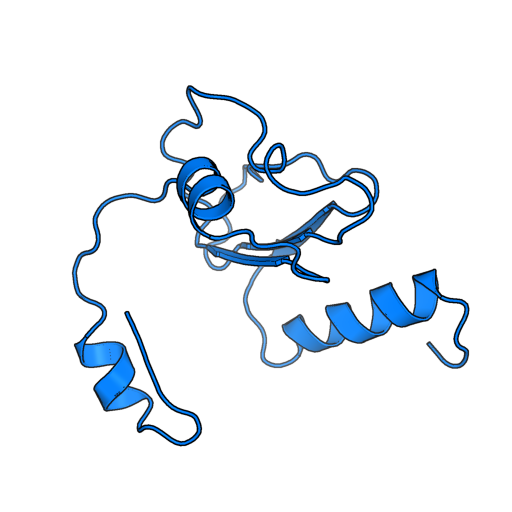 GLY A 1 103 ? -3.253 1.771 18.167 1.00 84.88 103 GLY A CA 1
ATOM 781 C C . GLY A 1 103 ? -3.675 3.214 17.870 1.00 84.88 103 GLY A C 1
ATOM 782 O O . GLY A 1 103 ? -3.893 3.987 18.797 1.00 84.88 103 GLY A O 1
ATOM 783 N N . GLN A 1 104 ? -3.877 3.566 16.595 1.00 85.25 104 GLN A N 1
ATOM 784 C CA . GLN A 1 104 ? -4.362 4.895 16.194 1.00 85.25 104 GLN A CA 1
ATOM 785 C C . GLN A 1 104 ? -5.799 5.186 16.648 1.00 85.25 104 GLN A C 1
ATOM 787 O O . GLN A 1 104 ? -6.128 6.340 16.917 1.00 85.25 104 GLN A O 1
ATOM 792 N N . ARG A 1 105 ? -6.656 4.162 16.739 1.00 84.69 105 ARG A N 1
ATOM 793 C CA . ARG A 1 105 ? -8.039 4.297 17.226 1.00 84.69 105 ARG A CA 1
ATOM 794 C C . ARG A 1 105 ? -8.163 4.268 18.751 1.00 84.69 105 ARG A C 1
ATOM 796 O O . ARG A 1 105 ? -9.221 4.607 19.269 1.00 84.69 105 ARG A O 1
ATOM 803 N N . GLY A 1 106 ? -7.098 3.904 19.468 1.00 83.00 106 GLY A N 1
ATOM 804 C CA . GLY A 1 106 ? -7.134 3.724 20.921 1.00 83.00 106 GLY A CA 1
ATOM 805 C C . GLY A 1 106 ? -7.844 2.436 21.359 1.00 83.00 106 GLY A C 1
ATOM 806 O O . GLY A 1 106 ? -8.242 2.322 22.517 1.00 83.00 106 GLY A O 1
ATOM 807 N N . ASP A 1 107 ? -7.996 1.468 20.452 1.00 79.94 107 ASP A N 1
ATOM 808 C CA . ASP A 1 107 ? -8.659 0.193 20.722 1.00 79.94 107 ASP A CA 1
ATOM 809 C C . ASP A 1 107 ? -7.689 -0.751 21.458 1.00 79.94 107 ASP A C 1
ATOM 811 O O . ASP A 1 107 ? -6.792 -1.343 20.852 1.00 79.94 107 ASP A O 1
ATOM 815 N N . TRP A 1 108 ? -7.858 -0.899 22.775 1.00 75.31 108 TRP A N 1
ATOM 816 C CA . TRP A 1 108 ? -7.157 -1.909 23.580 1.00 75.31 108 TRP A CA 1
ATOM 817 C C . TRP A 1 108 ? -7.810 -3.301 23.427 1.00 75.31 108 TRP A C 1
ATOM 819 O O . TRP A 1 108 ? -9.033 -3.368 23.292 1.00 75.31 108 TRP A O 1
ATOM 829 N N . PRO A 1 109 ? -7.076 -4.428 23.542 1.00 67.00 109 PRO A N 1
ATOM 830 C CA . PRO A 1 109 ? -5.623 -4.573 23.617 1.00 67.00 109 PRO A CA 1
ATOM 831 C C . PRO A 1 109 ? -5.019 -4.527 22.214 1.00 67.00 109 PRO A C 1
ATOM 833 O O . PRO A 1 109 ? -5.441 -5.277 21.331 1.00 67.00 109 PRO A O 1
ATOM 836 N N . PHE A 1 110 ? -4.061 -3.626 21.998 1.00 66.50 110 PHE A N 1
ATOM 837 C CA . PHE A 1 110 ? -3.377 -3.522 20.712 1.00 66.50 110 PHE A CA 1
ATOM 838 C C . PHE A 1 110 ? -2.567 -4.784 20.399 1.00 66.50 110 PHE A C 1
ATOM 840 O O . PHE A 1 110 ? -1.815 -5.244 21.287 1.00 66.50 110 PHE A O 1
#

Secondary structure (DS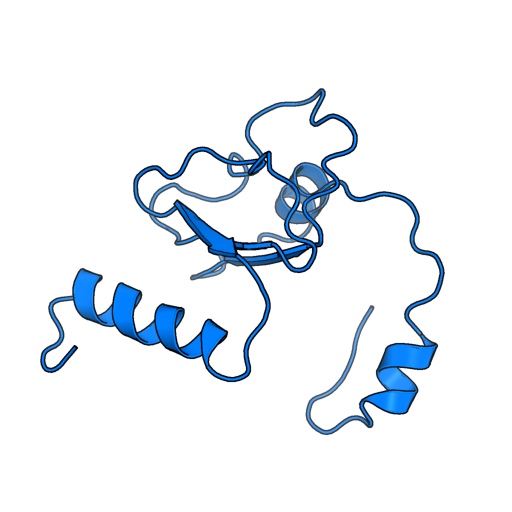SP, 8-state):
----TT--HHHHHTT--------HHHHHHHH-SS-S-EEEEE-------TT--GGGGS-TTS-EEEEESS--S--SS---SSEEEEES--TTTTHHHHHHHHHHHT-S--

Nearest PDB structures (foldseek):
  8xe7-assembly1_A  TM=5.133E-01  e=4.403E-01  Homo sapiens
  4y6l-assembly1_A  TM=4.761E-01  e=7.931E-01  Homo sapiens
  7bos-assembly1_A  TM=4.835E-01  e=9.039E-01  Homo sapiens
  7bot-assembly1_A  TM=4.788E-01  e=1.100E+00  Homo sapiens
  4c7b-assembly1_A  TM=4.320E-01  e=2.410E+00  Homo sapiens